Protein AF-A0A842S460-F1 (afdb_monomer)

Solvent-accessible surface area (backbone atoms only — not comparable to full-atom values): 8260 Å² total; per-residue (Å²): 138,87,87,87,63,84,67,78,80,62,55,65,83,52,51,58,51,54,56,57,54,73,75,49,96,63,93,62,51,64,51,73,48,77,40,72,97,70,55,26,28,38,40,39,40,53,49,73,37,78,19,97,82,37,96,81,42,42,44,86,45,72,53,73,49,78,45,60,51,86,63,60,67,76,76,47,45,62,57,51,52,52,45,48,51,58,51,64,71,36,81,72,42,58,43,29,80,42,72,89,35,82,92,48,79,81,49,68,63,24,58,52,30,38,54,51,51,52,50,54,53,50,53,47,52,52,51,51,53,50,57,54,54,66,71,77,106

Secondary structure (DSSP, 8-state):
-----SSTT--HHHHHHHHHHHTS--S-SEEEEEEGGGTEEEEEEEEEEE-SSSTTSEEEEEEEEEEETTS-SHHHHHHHHHHHHHHHTSTTGGGGGGTT-GGGTT-HHHHHHHHHHHHHHHHHHHHHHHHHHHH--

Sequence (137 aa):
MIYLAYPEDVPSSISTKTLRFFDLDIEEQFFEIVLINKNQKIVNLYFEIPSKWARGKCEMVMLSLSMKKHYKSELVYDFLRDTVHKIVNTEDIFKCFYKEDDFREDDIEIDMYYEILKKILRNGLNELIQDLSDTDS

Mean predicted aligned error: 5.18 Å

pLDDT: mean 87.35, std 8.23, range [50.28, 96.56]

Structure (mmCIF, N/CA/C/O backbone):
data_AF-A0A842S460-F1
#
_entry.id   AF-A0A842S460-F1
#
loop_
_atom_site.group_PDB
_atom_site.id
_atom_site.type_symbol
_atom_site.label_atom_id
_atom_site.label_alt_id
_atom_site.label_comp_id
_atom_site.label_asym_id
_atom_site.label_entity_id
_atom_site.label_seq_id
_atom_site.pdbx_PDB_ins_code
_atom_site.Cartn_x
_atom_site.Cartn_y
_atom_site.Cartn_z
_atom_site.occupancy
_atom_site.B_iso_or_equiv
_atom_site.auth_seq_id
_atom_site.auth_comp_id
_atom_site.auth_asym_id
_atom_site.auth_atom_id
_atom_site.pdbx_PDB_model_num
ATOM 1 N N . MET A 1 1 ? 13.276 -2.679 1.323 1.00 65.00 1 MET A N 1
ATOM 2 C CA . MET A 1 1 ? 11.849 -2.446 1.620 1.00 65.00 1 MET A CA 1
ATOM 3 C C . MET A 1 1 ? 11.629 -0.950 1.622 1.00 65.00 1 MET A C 1
ATOM 5 O O . MET A 1 1 ? 12.362 -0.256 2.315 1.00 65.00 1 MET A O 1
ATOM 9 N N . ILE A 1 2 ? 10.690 -0.468 0.814 1.00 71.69 2 ILE A N 1
ATOM 10 C CA . ILE A 1 2 ? 10.388 0.959 0.688 1.00 71.69 2 ILE A CA 1
ATOM 11 C C . ILE A 1 2 ? 9.091 1.226 1.431 1.00 71.69 2 ILE A C 1
ATOM 13 O O . ILE A 1 2 ? 8.118 0.492 1.275 1.00 71.69 2 ILE A O 1
ATOM 17 N N . TYR A 1 3 ? 9.113 2.245 2.283 1.00 78.50 3 TYR A N 1
ATOM 18 C CA . TYR A 1 3 ? 7.979 2.632 3.103 1.00 78.50 3 TYR A CA 1
ATOM 19 C C . TYR A 1 3 ? 7.456 3.974 2.633 1.00 78.50 3 TYR A C 1
ATOM 21 O O . TYR A 1 3 ? 8.157 4.978 2.734 1.00 78.50 3 TYR A O 1
ATOM 29 N N . LEU A 1 4 ? 6.213 3.984 2.169 1.00 79.88 4 LEU A N 1
ATOM 30 C CA . LEU A 1 4 ? 5.513 5.199 1.790 1.00 79.88 4 LEU A CA 1
ATOM 31 C C . LEU A 1 4 ? 4.317 5.373 2.719 1.00 79.88 4 LEU A C 1
ATOM 33 O O . LEU A 1 4 ? 3.610 4.411 3.019 1.00 79.88 4 LEU A O 1
ATOM 37 N N . ALA A 1 5 ? 4.098 6.599 3.181 1.00 80.81 5 ALA A N 1
ATOM 38 C CA . ALA A 1 5 ? 3.012 6.923 4.090 1.00 80.81 5 ALA A CA 1
ATOM 39 C C . ALA A 1 5 ? 2.244 8.146 3.609 1.00 80.81 5 ALA A C 1
ATOM 41 O O . ALA A 1 5 ? 2.822 9.112 3.112 1.00 80.81 5 ALA A O 1
ATOM 42 N N . TYR A 1 6 ? 0.934 8.103 3.815 1.00 77.50 6 TYR A N 1
ATOM 43 C CA . TYR A 1 6 ? 0.080 9.270 3.713 1.00 77.50 6 TYR A CA 1
ATOM 44 C C . TYR A 1 6 ? -0.926 9.276 4.878 1.00 77.50 6 TYR A C 1
ATOM 46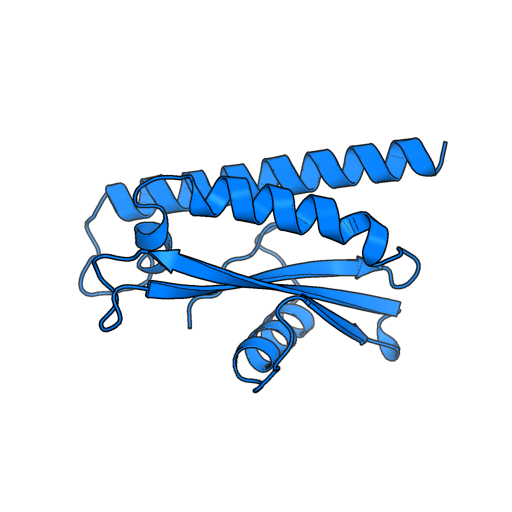 O O . TYR A 1 6 ? -1.602 8.263 5.081 1.00 77.50 6 TYR A O 1
ATOM 54 N N . PRO A 1 7 ? -1.058 10.386 5.628 1.00 79.38 7 PRO A N 1
ATOM 55 C CA . PRO A 1 7 ? -0.169 11.553 5.608 1.00 79.38 7 PRO A CA 1
ATOM 56 C C . PRO A 1 7 ? 1.280 11.170 5.977 1.00 79.38 7 PRO A C 1
ATOM 58 O O . PRO A 1 7 ? 1.526 10.102 6.529 1.00 79.38 7 PRO A O 1
ATOM 61 N N . GLU A 1 8 ? 2.258 11.989 5.591 1.00 77.62 8 GLU A N 1
ATOM 62 C CA . GLU A 1 8 ? 3.691 11.637 5.683 1.00 77.62 8 GLU A CA 1
ATOM 63 C C . GLU A 1 8 ? 4.194 11.520 7.139 1.00 77.62 8 GLU A C 1
ATOM 65 O O . GLU A 1 8 ? 5.226 10.910 7.404 1.00 77.62 8 GLU A O 1
ATOM 70 N N . ASP A 1 9 ? 3.435 12.042 8.102 1.00 79.25 9 ASP A N 1
ATOM 71 C CA . ASP A 1 9 ? 3.756 12.121 9.527 1.00 79.25 9 ASP A CA 1
ATOM 72 C C . ASP A 1 9 ? 3.208 10.947 10.364 1.00 79.25 9 ASP A C 1
ATOM 74 O O . ASP A 1 9 ? 2.955 11.084 11.566 1.00 79.25 9 ASP A O 1
ATOM 78 N N . VAL A 1 10 ? 3.055 9.756 9.765 1.00 81.94 10 VAL A N 1
ATOM 79 C CA . VAL A 1 10 ? 2.659 8.550 10.515 1.00 81.94 10 VAL A CA 1
ATOM 80 C C . VAL A 1 10 ? 3.635 8.315 11.680 1.00 81.94 10 VAL A C 1
ATOM 82 O O . VAL A 1 10 ? 4.844 8.206 11.457 1.00 81.94 10 VAL A O 1
ATOM 85 N N . PRO A 1 11 ? 3.145 8.157 12.929 1.00 84.81 11 PRO A N 1
ATOM 86 C CA . PRO A 1 11 ? 4.013 7.953 14.081 1.00 84.81 11 PRO A CA 1
ATOM 87 C C . PRO A 1 11 ? 4.983 6.785 13.868 1.00 84.81 11 PRO A C 1
ATOM 89 O O . PRO A 1 11 ? 4.557 5.686 13.508 1.00 84.81 11 PRO A O 1
ATOM 92 N N . SER A 1 12 ? 6.266 6.974 14.193 1.00 83.94 12 SER A N 1
ATOM 93 C CA . SER A 1 12 ? 7.322 5.954 14.018 1.00 83.94 12 SER A CA 1
ATOM 94 C C . SER A 1 12 ? 6.970 4.600 14.641 1.00 83.94 12 SER A C 1
ATOM 96 O O . SER A 1 12 ? 7.290 3.531 14.128 1.00 83.94 12 SER A O 1
ATOM 98 N N . SER A 1 13 ? 6.249 4.636 15.758 1.00 82.31 13 SER A N 1
ATOM 99 C CA . SER A 1 13 ? 5.765 3.452 16.461 1.00 82.31 13 SER A CA 1
ATOM 100 C C . SER A 1 13 ? 4.688 2.646 15.709 1.00 82.31 13 SER A C 1
ATOM 102 O O . SER A 1 13 ? 4.433 1.502 16.085 1.00 82.31 13 SER A O 1
ATOM 104 N N . ILE A 1 14 ? 4.037 3.236 14.702 1.00 84.56 14 ILE A N 1
ATOM 105 C CA . ILE A 1 14 ? 3.106 2.592 13.765 1.00 84.56 14 ILE A CA 1
ATOM 106 C C . ILE A 1 14 ? 3.862 2.139 12.519 1.00 84.56 14 ILE A C 1
ATOM 108 O O . ILE A 1 14 ? 3.760 0.965 12.167 1.00 84.56 14 ILE A O 1
ATOM 112 N N . SER A 1 15 ? 4.680 3.002 11.910 1.00 85.94 15 SER A N 1
ATOM 113 C CA . SER A 1 15 ? 5.461 2.639 10.718 1.00 85.94 15 SER A CA 1
ATOM 114 C C . SER A 1 15 ? 6.415 1.470 10.988 1.00 85.94 15 SER A C 1
ATOM 116 O O . SER A 1 15 ? 6.385 0.475 10.275 1.00 85.94 15 SER A O 1
ATOM 118 N N . THR A 1 16 ? 7.158 1.496 12.100 1.00 85.69 16 THR A N 1
ATOM 119 C CA . THR A 1 16 ? 8.074 0.406 12.497 1.00 85.69 16 THR A CA 1
ATOM 120 C C . THR A 1 16 ? 7.342 -0.921 12.703 1.00 85.69 16 THR A C 1
ATOM 122 O O . THR A 1 16 ? 7.869 -1.984 12.386 1.00 85.69 16 THR A O 1
ATOM 125 N N . LYS A 1 17 ? 6.122 -0.886 13.257 1.00 85.31 17 LYS A N 1
ATOM 126 C CA . LYS A 1 17 ? 5.301 -2.096 13.417 1.00 85.31 17 LYS A CA 1
ATOM 127 C C . LYS A 1 17 ? 4.809 -2.604 12.067 1.00 85.31 17 LYS A C 1
ATOM 129 O O . LYS A 1 17 ? 4.903 -3.795 11.823 1.00 85.31 17 LYS A O 1
ATOM 134 N N . THR A 1 18 ? 4.341 -1.697 11.217 1.00 86.50 18 THR A N 1
ATOM 135 C CA . THR A 1 18 ? 3.857 -2.005 9.867 1.00 86.50 18 THR A CA 1
ATOM 136 C C . THR A 1 18 ? 4.944 -2.684 9.042 1.00 86.50 18 THR A C 1
ATOM 138 O O . THR A 1 18 ? 4.706 -3.746 8.485 1.00 86.50 18 THR A O 1
ATOM 141 N N . LEU A 1 19 ? 6.170 -2.153 9.068 1.00 86.94 19 LEU A N 1
ATOM 142 C CA . LEU A 1 19 ? 7.311 -2.747 8.368 1.00 86.94 19 LEU A CA 1
ATOM 143 C C . LEU A 1 19 ? 7.623 -4.168 8.834 1.00 86.94 19 LEU A C 1
ATOM 145 O O . LEU A 1 19 ? 7.887 -5.034 8.016 1.00 86.94 19 LEU A O 1
ATOM 149 N N . ARG A 1 20 ? 7.512 -4.439 10.138 1.00 86.69 20 ARG A N 1
ATOM 150 C CA . ARG A 1 20 ? 7.688 -5.801 10.659 1.00 86.69 20 ARG A CA 1
ATOM 151 C C . ARG A 1 20 ? 6.630 -6.776 10.163 1.00 86.69 20 ARG A C 1
ATOM 153 O O . ARG A 1 20 ? 6.907 -7.964 10.152 1.00 86.69 20 ARG A O 1
ATOM 160 N N . PHE A 1 21 ? 5.431 -6.302 9.827 1.00 84.94 21 PHE A N 1
ATOM 161 C CA . PHE A 1 21 ? 4.370 -7.170 9.322 1.00 84.94 21 PHE A CA 1
ATOM 162 C C . PHE A 1 21 ? 4.616 -7.596 7.884 1.00 84.94 21 PHE A C 1
ATOM 164 O O . PHE A 1 21 ? 4.247 -8.713 7.552 1.00 84.94 21 PHE A O 1
ATOM 171 N N . PHE A 1 22 ? 5.295 -6.757 7.096 1.00 84.81 22 PHE A N 1
ATOM 172 C CA . PHE A 1 22 ? 5.714 -7.096 5.738 1.00 84.81 22 PHE A CA 1
ATOM 173 C C . PHE A 1 22 ? 6.635 -8.325 5.696 1.00 84.81 22 PHE A C 1
ATOM 175 O O . PHE A 1 22 ? 6.571 -9.122 4.770 1.00 84.81 22 PHE A O 1
ATOM 182 N N . ASP A 1 23 ? 7.474 -8.487 6.723 1.00 83.19 23 ASP A N 1
ATOM 183 C CA . ASP A 1 23 ? 8.409 -9.610 6.843 1.00 83.19 23 ASP A CA 1
ATOM 184 C C . ASP A 1 23 ? 7.765 -10.882 7.436 1.00 83.19 23 ASP A C 1
ATOM 186 O O . ASP A 1 23 ? 8.440 -11.905 7.572 1.00 83.19 23 ASP A O 1
ATOM 190 N N . LEU A 1 24 ? 6.495 -10.830 7.860 1.00 80.81 24 LEU A N 1
ATOM 191 C CA . LEU A 1 24 ? 5.808 -12.001 8.403 1.00 80.81 24 LEU A CA 1
ATOM 192 C C . LEU A 1 24 ? 5.313 -12.902 7.274 1.00 80.81 24 LEU A C 1
ATOM 194 O O . LEU A 1 24 ? 4.694 -12.438 6.320 1.00 80.81 24 LEU A O 1
ATOM 198 N N . ASP A 1 25 ? 5.521 -14.204 7.450 1.00 76.94 25 ASP A N 1
ATOM 199 C CA . ASP A 1 25 ? 4.960 -15.241 6.588 1.00 76.94 25 ASP A CA 1
ATOM 200 C C . ASP A 1 25 ? 3.473 -15.424 6.930 1.00 76.94 25 ASP A C 1
ATOM 202 O O . ASP A 1 25 ? 3.109 -16.161 7.849 1.00 76.94 25 ASP A O 1
ATOM 206 N N . ILE A 1 26 ? 2.627 -14.624 6.279 1.00 79.56 26 ILE A N 1
ATOM 207 C CA . ILE A 1 26 ? 1.170 -14.622 6.438 1.00 79.56 26 ILE A CA 1
ATOM 208 C C . ILE A 1 26 ? 0.575 -15.200 5.156 1.00 79.56 26 ILE A C 1
ATOM 210 O O . ILE A 1 26 ? 0.808 -14.668 4.072 1.00 79.56 26 ILE A O 1
ATOM 214 N N . GLU A 1 27 ? -0.194 -16.282 5.281 1.00 77.75 27 GLU A N 1
ATOM 215 C CA . GLU A 1 27 ? -0.821 -16.948 4.132 1.00 77.75 27 GLU A CA 1
ATOM 216 C C . GLU A 1 27 ? -1.978 -16.114 3.552 1.00 77.75 27 GLU A C 1
ATOM 218 O O . GLU A 1 27 ? -2.287 -16.190 2.360 1.00 77.75 27 GLU A O 1
ATOM 223 N N . GLU A 1 28 ? -2.625 -15.295 4.382 1.00 84.19 28 GLU A N 1
ATOM 224 C CA . GLU A 1 28 ? -3.750 -14.456 3.999 1.00 84.19 28 GLU A CA 1
ATOM 225 C C . GLU A 1 28 ? -3.327 -13.128 3.357 1.00 84.19 28 GLU A C 1
ATOM 227 O O . GLU A 1 28 ? -2.533 -12.355 3.894 1.00 84.19 28 GLU A O 1
ATOM 232 N N . GLN A 1 29 ? -3.975 -12.777 2.242 1.00 88.06 29 GLN A N 1
ATOM 233 C CA . GLN A 1 29 ? -3.790 -11.465 1.613 1.00 88.06 29 GLN A CA 1
ATOM 234 C C . GLN A 1 29 ? -4.321 -10.316 2.476 1.00 88.06 29 GLN A C 1
ATOM 236 O O . GLN A 1 29 ? -3.800 -9.209 2.404 1.00 88.06 29 GLN A O 1
ATOM 241 N N . PHE A 1 30 ? -5.358 -10.558 3.278 1.00 92.31 30 PHE A N 1
ATOM 242 C CA . PHE A 1 30 ? -5.980 -9.556 4.136 1.00 92.31 30 PHE A CA 1
ATOM 243 C C . PHE A 1 30 ? -5.913 -9.986 5.593 1.00 92.31 30 PHE A C 1
ATOM 245 O O . PHE A 1 30 ? -6.403 -11.055 5.952 1.00 92.31 30 PHE A O 1
ATOM 252 N N . PHE A 1 31 ? -5.356 -9.128 6.441 1.00 91.56 31 PHE A N 1
ATOM 253 C CA . PHE A 1 31 ? -5.231 -9.404 7.867 1.00 91.56 31 PHE A CA 1
ATOM 254 C C . PHE A 1 31 ? -5.226 -8.112 8.680 1.00 91.56 31 PHE A C 1
ATOM 256 O O . PHE A 1 31 ? -4.889 -7.027 8.194 1.00 91.56 31 PHE A O 1
ATOM 263 N N . GLU A 1 32 ? -5.583 -8.228 9.955 1.00 91.75 32 GLU A N 1
ATOM 264 C CA . GLU A 1 32 ? -5.603 -7.108 10.885 1.00 91.75 32 GLU A CA 1
ATOM 265 C C . GLU A 1 32 ? -4.761 -7.370 12.126 1.00 91.75 32 GLU A C 1
ATOM 267 O O . GLU A 1 32 ? -4.599 -8.500 12.584 1.00 91.75 32 GLU A O 1
ATOM 272 N N . ILE A 1 33 ? -4.242 -6.291 12.703 1.00 89.25 33 ILE A N 1
ATOM 273 C CA . ILE A 1 33 ? -3.481 -6.332 13.944 1.00 89.25 33 ILE A CA 1
ATOM 274 C C . ILE A 1 33 ? -4.020 -5.274 14.891 1.00 89.25 33 ILE A C 1
ATOM 276 O O . ILE A 1 33 ? -4.006 -4.073 14.610 1.00 89.25 33 ILE A O 1
ATOM 280 N N . VAL A 1 34 ? -4.466 -5.728 16.060 1.00 89.75 34 VAL A N 1
ATOM 281 C CA . VAL A 1 34 ? -5.041 -4.870 17.095 1.00 89.75 34 VAL A CA 1
ATOM 282 C C . VAL A 1 34 ? -3.957 -4.434 18.077 1.00 89.75 34 VAL A C 1
ATOM 284 O O . VAL A 1 34 ? -3.355 -5.234 18.792 1.00 89.75 34 VAL A O 1
ATOM 287 N N . LEU A 1 35 ? -3.740 -3.125 18.173 1.00 88.44 35 LEU A N 1
ATOM 288 C CA . LEU A 1 35 ? -2.828 -2.506 19.129 1.00 88.44 35 LEU A CA 1
ATOM 289 C C . LEU A 1 35 ? -3.604 -2.123 20.394 1.00 88.44 35 LEU A C 1
ATOM 291 O O . LEU A 1 35 ? -3.996 -0.968 20.572 1.00 88.44 35 LEU A O 1
ATOM 295 N N . ILE A 1 36 ? -3.817 -3.101 21.283 1.00 84.56 36 ILE A N 1
ATOM 296 C CA . ILE A 1 36 ? -4.662 -2.970 22.488 1.00 84.56 36 ILE A CA 1
ATOM 297 C C . ILE A 1 36 ? -4.311 -1.716 23.301 1.00 84.56 36 ILE A C 1
ATOM 299 O O . ILE A 1 36 ? -5.175 -0.873 23.530 1.00 84.56 36 ILE A O 1
ATOM 303 N N . ASN A 1 37 ? -3.034 -1.539 23.648 1.00 86.44 37 ASN A N 1
ATOM 304 C CA . ASN A 1 37 ? -2.571 -0.429 24.493 1.00 86.44 37 ASN A CA 1
ATOM 305 C C . ASN A 1 37 ? -2.684 0.953 23.826 1.00 86.44 37 ASN A C 1
ATOM 307 O O . ASN A 1 37 ? -2.479 1.965 24.487 1.00 86.44 37 ASN A O 1
ATOM 311 N N . LYS A 1 38 ? -2.971 1.007 22.520 1.00 85.12 38 LYS A N 1
ATOM 312 C CA . LYS A 1 38 ? -3.102 2.250 21.747 1.00 85.12 38 LYS A CA 1
ATOM 313 C C . LYS A 1 38 ? -4.531 2.533 21.292 1.00 85.12 38 LYS A C 1
ATOM 315 O O . LYS A 1 38 ? -4.758 3.544 20.639 1.00 85.12 38 LYS A O 1
ATOM 320 N N . ASN A 1 39 ? -5.482 1.647 21.600 1.00 88.94 39 ASN A N 1
ATOM 321 C CA . ASN A 1 39 ? -6.852 1.703 21.084 1.00 88.94 39 ASN A CA 1
ATOM 322 C C . ASN A 1 39 ? -6.919 1.875 19.548 1.00 88.94 39 ASN A C 1
ATOM 324 O O . ASN A 1 39 ? -7.778 2.573 19.001 1.00 88.94 39 ASN A O 1
ATOM 328 N N . GLN A 1 40 ? -5.981 1.236 18.852 1.00 90.69 40 GLN A N 1
ATOM 329 C CA . GLN A 1 40 ? -5.799 1.317 17.406 1.00 90.69 40 GLN A CA 1
ATOM 330 C C . GLN A 1 40 ? -5.786 -0.079 16.801 1.00 90.69 40 GLN A C 1
ATOM 332 O O . GLN A 1 40 ? -5.515 -1.068 17.487 1.00 90.69 40 GLN A O 1
ATOM 337 N N . LYS A 1 41 ? -6.030 -0.147 15.501 1.00 91.94 41 LYS A N 1
ATOM 338 C CA . LYS A 1 41 ? -5.785 -1.336 14.695 1.00 91.94 41 LYS A CA 1
ATOM 339 C C . LYS A 1 41 ? -5.167 -0.941 13.363 1.00 91.94 41 LYS A C 1
ATOM 341 O O . LYS A 1 41 ? -5.373 0.179 12.895 1.00 91.94 41 LYS A O 1
ATOM 346 N N . ILE A 1 42 ? -4.409 -1.862 12.790 1.00 92.19 42 ILE A N 1
ATOM 347 C CA . ILE A 1 42 ? -3.827 -1.734 11.459 1.00 92.19 42 ILE A CA 1
ATOM 348 C C .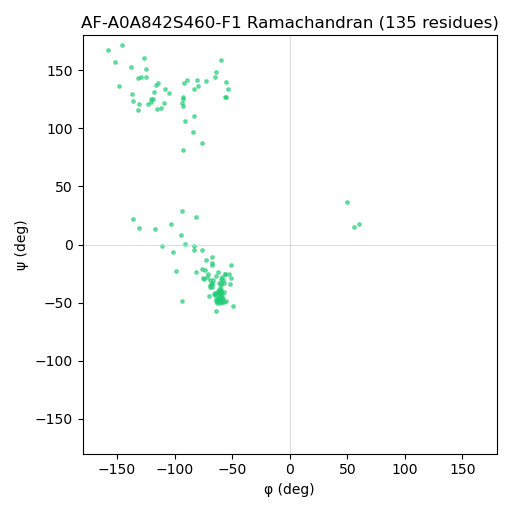 ILE A 1 42 ? -4.401 -2.862 10.623 1.00 92.19 42 ILE A C 1
ATOM 350 O O . ILE A 1 42 ? -4.323 -4.020 11.026 1.00 92.19 42 ILE A O 1
ATOM 354 N N . VAL A 1 43 ? -4.994 -2.508 9.495 1.00 93.75 43 VAL A N 1
ATOM 355 C CA . VAL A 1 43 ? -5.521 -3.455 8.519 1.00 93.75 43 VAL A CA 1
ATOM 356 C C . VAL A 1 43 ? -4.610 -3.422 7.308 1.00 93.75 43 VAL A C 1
ATOM 358 O O . VAL A 1 43 ? -4.221 -2.341 6.870 1.00 93.75 43 VAL A O 1
ATOM 361 N N . ASN A 1 44 ? -4.248 -4.594 6.805 1.00 94.12 44 ASN A N 1
ATOM 362 C CA . ASN A 1 44 ? -3.275 -4.753 5.738 1.00 94.12 44 ASN A CA 1
ATOM 363 C C . ASN A 1 44 ? -3.890 -5.544 4.588 1.00 94.12 44 ASN A C 1
ATOM 365 O O . ASN A 1 44 ? -4.663 -6.475 4.816 1.00 94.12 44 ASN A O 1
ATOM 369 N N . LEU A 1 45 ? -3.509 -5.178 3.368 1.00 94.56 45 LEU A N 1
ATOM 370 C CA . LEU A 1 45 ? -3.837 -5.905 2.152 1.00 94.56 45 LEU A CA 1
ATOM 371 C C . LEU A 1 45 ? -2.566 -6.095 1.317 1.00 94.56 45 LEU A C 1
ATOM 373 O O . LEU A 1 45 ? -1.976 -5.115 0.856 1.00 94.56 45 LEU A O 1
ATOM 377 N N . TYR A 1 46 ? -2.153 -7.348 1.139 1.00 94.12 46 TYR A N 1
ATOM 378 C CA . TYR A 1 46 ? -1.081 -7.749 0.236 1.00 94.12 46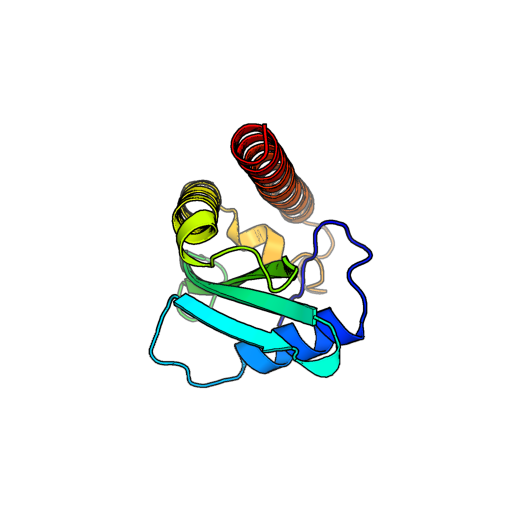 TYR A CA 1
ATOM 379 C C . TYR A 1 46 ? -1.575 -7.844 -1.198 1.00 94.12 46 TYR A C 1
ATOM 381 O O . TYR A 1 46 ? -2.674 -8.330 -1.468 1.00 94.12 46 TYR A O 1
ATOM 389 N N . PHE A 1 47 ? -0.726 -7.411 -2.121 1.00 93.94 47 PHE A N 1
ATOM 390 C CA . PHE A 1 47 ? -0.967 -7.523 -3.546 1.00 93.94 47 PHE A CA 1
ATOM 391 C C . PHE A 1 47 ? 0.342 -7.468 -4.331 1.00 93.94 47 PHE A C 1
ATOM 393 O O . PHE A 1 47 ? 1.409 -7.125 -3.818 1.00 93.94 47 PHE A O 1
ATOM 400 N N . GLU A 1 48 ? 0.230 -7.818 -5.602 1.00 93.62 48 GLU A N 1
ATOM 401 C CA . GLU A 1 48 ? 1.335 -7.916 -6.539 1.00 93.62 48 GLU A CA 1
ATOM 402 C C . GLU A 1 48 ? 1.184 -6.869 -7.642 1.00 93.62 48 GLU A C 1
ATOM 404 O O . GLU A 1 48 ? 0.082 -6.630 -8.143 1.00 93.62 48 GLU A O 1
ATOM 409 N N . ILE A 1 49 ? 2.296 -6.241 -8.026 1.00 95.00 49 ILE A N 1
ATOM 410 C CA . ILE A 1 49 ? 2.341 -5.293 -9.142 1.00 95.00 49 ILE A CA 1
ATOM 411 C C . ILE A 1 49 ? 3.326 -5.816 -10.185 1.00 95.00 49 ILE A C 1
ATOM 413 O O . ILE A 1 49 ? 4.510 -5.969 -9.873 1.00 95.00 49 ILE A O 1
ATOM 417 N N . PRO A 1 50 ? 2.897 -6.034 -11.440 1.00 93.69 50 PRO A N 1
ATOM 418 C CA . PRO A 1 50 ? 3.814 -6.353 -12.524 1.00 93.69 50 PRO A CA 1
ATOM 419 C C . PRO A 1 50 ? 4.894 -5.276 -12.661 1.00 93.69 50 PRO A C 1
ATOM 421 O O . PRO A 1 50 ? 4.595 -4.092 -12.805 1.00 93.69 50 PRO A O 1
ATOM 424 N N . SER A 1 51 ? 6.159 -5.685 -12.645 1.00 93.19 51 SER A N 1
ATOM 425 C CA . SER A 1 51 ? 7.299 -4.769 -12.682 1.00 93.19 51 SER A CA 1
ATOM 426 C C . SER A 1 51 ? 8.357 -5.271 -13.633 1.00 93.19 51 SER A C 1
ATOM 428 O O . SER A 1 51 ? 8.877 -6.371 -13.496 1.00 93.19 51 SER A O 1
ATOM 430 N N . LYS A 1 52 ? 8.723 -4.441 -14.607 1.00 91.88 52 LYS A N 1
ATOM 431 C CA . LYS A 1 52 ? 9.805 -4.768 -15.545 1.00 91.88 52 LYS A CA 1
ATOM 432 C C . LYS A 1 52 ? 11.181 -4.671 -14.876 1.00 91.88 52 LYS A C 1
ATOM 434 O O . LYS A 1 52 ? 12.166 -5.111 -15.462 1.00 91.88 52 LYS A O 1
ATOM 439 N N . TRP A 1 53 ? 11.255 -4.059 -13.694 1.00 89.94 53 TRP A N 1
ATOM 440 C CA . TRP A 1 53 ? 12.500 -3.788 -12.976 1.00 89.94 53 TRP A CA 1
ATOM 441 C C . TRP A 1 53 ? 12.783 -4.824 -11.879 1.00 89.94 53 TRP A C 1
ATOM 443 O O . TRP A 1 53 ? 13.948 -5.064 -11.561 1.00 89.94 53 TRP A O 1
ATOM 453 N N . ALA A 1 54 ? 11.757 -5.520 -11.384 1.00 88.94 54 ALA A N 1
ATOM 454 C CA . ALA A 1 54 ? 11.915 -6.615 -10.435 1.00 88.94 54 ALA A CA 1
ATOM 455 C C . ALA A 1 54 ? 12.501 -7.882 -11.084 1.00 88.94 54 ALA A C 1
ATOM 457 O O . ALA A 1 54 ? 12.087 -8.308 -12.165 1.00 88.94 54 ALA A O 1
ATOM 458 N N . ARG A 1 55 ? 13.398 -8.577 -10.365 1.00 83.19 55 ARG A N 1
ATOM 459 C CA . ARG A 1 55 ? 14.000 -9.857 -10.806 1.00 83.19 55 ARG A CA 1
ATOM 460 C C . ARG A 1 55 ? 12.961 -10.955 -11.090 1.00 83.19 55 ARG A C 1
ATOM 462 O O . ARG A 1 55 ? 13.189 -11.788 -11.960 1.00 83.19 55 ARG A O 1
ATOM 469 N N . GLY A 1 56 ? 11.827 -10.938 -10.386 1.00 87.00 56 GLY A N 1
ATOM 470 C CA . GLY A 1 56 ? 10.691 -11.853 -10.580 1.00 87.00 56 GLY A CA 1
ATOM 471 C C . GLY A 1 56 ? 9.585 -11.314 -11.494 1.00 87.00 56 GLY A C 1
ATOM 472 O O . GLY A 1 56 ? 8.527 -11.922 -11.587 1.00 87.00 56 GLY A O 1
ATOM 473 N N . LYS A 1 57 ? 9.812 -10.172 -12.153 1.00 91.12 57 LYS A N 1
ATOM 474 C CA . LYS A 1 57 ? 8.813 -9.402 -12.909 1.00 91.12 57 LYS A CA 1
ATOM 475 C C . LYS A 1 57 ? 7.611 -8.901 -12.093 1.00 91.12 57 LYS A C 1
ATOM 477 O O . LYS A 1 57 ? 6.580 -8.547 -12.667 1.00 91.12 57 LYS A O 1
ATOM 482 N N . CYS A 1 58 ? 7.739 -8.870 -10.772 1.00 92.75 58 CYS A N 1
ATOM 483 C CA . CYS A 1 58 ? 6.675 -8.498 -9.855 1.00 92.75 58 CYS A CA 1
ATOM 484 C C . CYS A 1 58 ? 7.243 -7.825 -8.602 1.00 92.75 58 CYS A C 1
ATOM 486 O O . CYS A 1 58 ? 8.232 -8.311 -8.052 1.00 92.75 58 CYS A O 1
ATOM 488 N N . GLU A 1 59 ? 6.610 -6.741 -8.152 1.00 92.25 59 GLU A N 1
ATOM 489 C CA . GLU A 1 59 ? 6.797 -6.186 -6.809 1.00 92.25 59 GLU A CA 1
ATOM 490 C C . GLU A 1 59 ? 5.763 -6.794 -5.862 1.00 92.25 59 GLU A C 1
ATOM 492 O O . GLU A 1 59 ? 4.589 -6.918 -6.218 1.00 92.25 59 GLU A O 1
ATOM 497 N N . MET A 1 60 ? 6.188 -7.121 -4.644 1.00 92.06 60 MET A N 1
ATOM 498 C CA . MET A 1 60 ? 5.280 -7.451 -3.547 1.00 92.06 60 MET A CA 1
ATOM 499 C C . MET A 1 60 ? 4.995 -6.178 -2.758 1.00 92.06 60 MET A C 1
ATOM 501 O O . MET A 1 60 ? 5.926 -5.512 -2.302 1.00 92.06 60 MET A O 1
ATOM 505 N N . VAL A 1 61 ? 3.721 -5.833 -2.599 1.00 93.38 61 VAL A N 1
ATOM 506 C CA . VAL A 1 61 ? 3.302 -4.586 -1.956 1.00 93.38 61 VAL A CA 1
ATOM 507 C C . VAL A 1 61 ? 2.273 -4.880 -0.874 1.00 93.38 61 VAL A C 1
ATOM 509 O O . VAL A 1 61 ? 1.436 -5.771 -1.006 1.00 93.38 61 VAL A O 1
ATOM 512 N N . MET A 1 62 ? 2.337 -4.114 0.212 1.00 93.88 62 MET A N 1
ATOM 513 C CA . MET A 1 62 ? 1.352 -4.143 1.285 1.00 93.88 62 MET A CA 1
ATOM 514 C C . MET A 1 62 ? 0.772 -2.746 1.466 1.00 93.88 62 MET A C 1
ATOM 516 O O . MET A 1 62 ? 1.503 -1.796 1.750 1.00 93.88 62 MET A O 1
ATOM 520 N N . LEU A 1 63 ? -0.545 -2.626 1.312 1.00 94.31 63 LEU A N 1
ATOM 521 C CA . LEU A 1 63 ? -1.275 -1.413 1.654 1.00 94.31 63 LEU A CA 1
ATOM 522 C C . LEU A 1 63 ? -1.795 -1.537 3.085 1.00 94.31 63 LEU A C 1
ATOM 524 O O . LEU A 1 63 ? -2.562 -2.449 3.392 1.00 94.31 63 LEU A O 1
ATOM 528 N N . SER A 1 64 ? -1.398 -0.604 3.946 1.00 93.50 64 SER A N 1
ATOM 529 C CA . SER A 1 64 ? -1.753 -0.612 5.365 1.00 93.50 64 SER A CA 1
ATOM 530 C C . SER A 1 64 ? -2.577 0.616 5.740 1.00 93.50 64 SER A C 1
ATOM 532 O O . SER A 1 64 ? -2.184 1.748 5.465 1.00 93.50 64 SER A O 1
ATOM 534 N N . LEU A 1 65 ? -3.691 0.399 6.439 1.00 93.31 65 LEU A N 1
ATOM 535 C CA . LEU A 1 65 ? -4.535 1.446 7.010 1.00 93.31 65 LEU A CA 1
ATOM 536 C C . LEU A 1 65 ? -4.522 1.354 8.537 1.00 93.31 65 LEU A C 1
ATOM 538 O O . LEU A 1 65 ? -4.997 0.381 9.123 1.00 93.31 65 LEU A O 1
ATOM 542 N N . SER A 1 66 ? -4.010 2.396 9.190 1.00 91.44 66 SER A N 1
ATOM 543 C CA . SER A 1 66 ? -4.080 2.551 10.645 1.00 91.44 66 SER A CA 1
ATOM 544 C C . SER A 1 66 ? -5.318 3.355 11.032 1.00 91.44 66 SER A C 1
ATOM 546 O O . SER A 1 66 ? -5.502 4.478 10.572 1.00 91.44 66 SER A O 1
ATOM 548 N N . MET A 1 67 ? -6.137 2.824 11.938 1.00 90.75 67 MET A N 1
ATOM 549 C CA . MET A 1 67 ? -7.385 3.460 12.367 1.00 90.75 67 MET A CA 1
ATOM 550 C C . MET A 1 67 ? -7.700 3.197 13.846 1.00 90.75 67 MET A C 1
ATOM 552 O O . MET A 1 67 ? -7.042 2.400 14.524 1.00 90.75 67 MET A O 1
ATOM 556 N N . LYS A 1 68 ? -8.731 3.870 14.370 1.00 89.69 68 LYS A N 1
ATOM 557 C CA . LYS A 1 68 ? -9.253 3.601 15.719 1.00 89.69 68 LYS A CA 1
ATOM 558 C C . LYS A 1 68 ? -9.847 2.189 15.784 1.00 89.69 68 LYS A C 1
ATOM 560 O O . LYS A 1 68 ? -10.474 1.727 14.835 1.00 89.69 68 LYS A O 1
ATOM 565 N N . LYS A 1 69 ? -9.694 1.519 16.931 1.00 88.06 69 LYS A N 1
ATOM 566 C CA . LYS A 1 69 ? -10.110 0.117 17.123 1.00 88.06 69 LYS A CA 1
ATOM 567 C C . LYS A 1 69 ? -11.608 -0.147 16.882 1.00 88.06 69 LYS A C 1
ATOM 569 O O . LYS A 1 69 ? -11.955 -1.269 16.543 1.00 88.06 69 LYS A O 1
ATOM 574 N N . HIS A 1 70 ? -12.481 0.841 17.088 1.00 86.31 70 HIS A N 1
ATOM 575 C CA . HIS A 1 70 ? -13.937 0.643 17.032 1.00 86.31 70 HIS A CA 1
ATOM 576 C C . HIS A 1 70 ? -14.508 0.518 15.615 1.00 86.31 70 HIS A C 1
ATOM 578 O O . HIS A 1 70 ? -15.597 -0.027 15.464 1.00 86.31 70 HIS A O 1
ATOM 584 N N . TYR A 1 71 ? -13.801 1.003 14.589 1.00 86.44 71 TYR A N 1
ATOM 585 C CA . TYR A 1 71 ? -14.218 0.770 13.209 1.00 86.44 71 TYR A CA 1
ATOM 586 C C . TYR A 1 71 ? -14.156 -0.728 12.910 1.00 86.44 71 TYR A C 1
ATOM 588 O O . TYR A 1 71 ? -13.319 -1.432 13.472 1.00 86.44 71 TYR A O 1
ATOM 596 N N . LYS A 1 72 ? -15.026 -1.238 12.040 1.00 85.62 72 LYS A N 1
ATOM 597 C CA . LYS A 1 72 ? -15.011 -2.643 11.597 1.00 85.62 72 L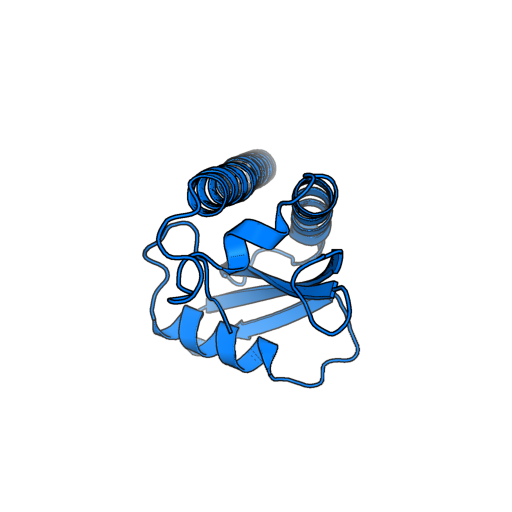YS A CA 1
ATOM 598 C C . LYS A 1 72 ? -14.107 -2.797 10.376 1.00 85.62 72 LYS A C 1
ATOM 600 O O . LYS A 1 72 ? -14.018 -1.881 9.569 1.00 85.62 72 LYS A O 1
ATOM 605 N N . SER A 1 73 ? -13.355 -3.891 10.286 1.00 86.06 73 SER A N 1
ATOM 606 C CA . SER A 1 73 ? -12.366 -4.068 9.203 1.00 86.06 73 SER A CA 1
ATOM 607 C C . SER A 1 73 ? -13.031 -4.409 7.880 1.00 86.06 73 SER A C 1
ATOM 609 O O . SER A 1 73 ? -12.560 -4.006 6.824 1.00 86.06 73 SER A O 1
ATOM 611 N N . GLU A 1 74 ? -14.185 -5.057 7.957 1.00 82.44 74 GLU A N 1
ATOM 612 C CA . GLU A 1 74 ? -15.063 -5.364 6.840 1.00 82.44 74 GLU A CA 1
ATOM 613 C C . GLU A 1 74 ? -15.529 -4.089 6.124 1.00 82.44 74 GLU A C 1
ATOM 615 O O . GLU A 1 74 ? -15.645 -4.090 4.906 1.00 82.44 74 GLU A O 1
ATOM 620 N N . LEU A 1 75 ? -15.712 -2.981 6.857 1.00 81.31 75 LEU A N 1
ATOM 621 C CA . LEU A 1 75 ? -16.122 -1.693 6.281 1.00 81.31 75 LEU A CA 1
ATOM 622 C C . LEU A 1 75 ? -15.019 -1.030 5.450 1.00 81.31 75 LEU A C 1
ATOM 624 O O . LEU A 1 75 ? -15.316 -0.239 4.566 1.00 81.31 75 LEU A O 1
ATOM 628 N N . VAL A 1 76 ? -13.750 -1.332 5.734 1.00 88.94 76 VAL A N 1
ATOM 629 C CA . VAL A 1 76 ? -12.616 -0.744 5.004 1.00 88.94 76 VAL A CA 1
ATOM 630 C C . VAL A 1 76 ? -12.030 -1.692 3.962 1.00 88.94 76 VAL A C 1
ATOM 632 O O . VAL A 1 76 ? -11.129 -1.297 3.225 1.00 88.94 76 VAL A O 1
ATOM 635 N N . TYR A 1 77 ? -12.494 -2.944 3.908 1.00 90.81 77 TYR A N 1
ATOM 636 C CA . TYR A 1 77 ? -11.975 -3.933 2.968 1.00 90.81 77 TYR A CA 1
ATOM 637 C C . TYR A 1 77 ? -12.249 -3.523 1.520 1.00 90.81 77 TYR A C 1
ATOM 639 O O . TYR A 1 77 ? -11.321 -3.506 0.714 1.00 90.81 77 TYR A O 1
ATOM 647 N N . ASP A 1 78 ? -13.488 -3.131 1.206 1.00 89.44 78 ASP A N 1
ATOM 648 C CA . ASP A 1 78 ? -13.846 -2.664 -0.138 1.00 89.44 78 ASP A CA 1
ATOM 649 C C . ASP A 1 78 ? -13.040 -1.418 -0.524 1.00 89.44 78 ASP A C 1
ATOM 651 O O . ASP A 1 78 ? -12.469 -1.370 -1.610 1.00 89.44 78 ASP A O 1
ATOM 655 N N . PHE A 1 79 ? -12.863 -0.479 0.412 1.00 91.56 79 PHE A N 1
ATOM 656 C CA . PHE A 1 79 ? -11.985 0.677 0.232 1.00 91.56 79 PHE A CA 1
ATOM 657 C C . PHE A 1 79 ? -10.540 0.278 -0.130 1.00 91.56 79 PHE A C 1
ATOM 659 O O . PHE A 1 79 ? -9.955 0.808 -1.083 1.00 91.56 79 PHE A O 1
ATOM 666 N N . LEU A 1 80 ? -9.944 -0.658 0.618 1.00 94.19 80 LEU A N 1
ATOM 667 C CA . LEU A 1 80 ? -8.582 -1.129 0.361 1.00 94.19 80 LEU A CA 1
ATOM 668 C C . LEU A 1 80 ? -8.492 -1.843 -0.989 1.00 94.19 80 LEU A C 1
ATOM 670 O O . LEU A 1 80 ? -7.564 -1.576 -1.751 1.00 94.19 80 LEU A O 1
ATOM 674 N N . ARG A 1 81 ? -9.465 -2.701 -1.311 1.00 94.25 81 ARG A N 1
ATOM 675 C CA . ARG A 1 81 ? -9.526 -3.422 -2.588 1.00 94.25 81 ARG A CA 1
ATOM 676 C C . ARG A 1 81 ? -9.629 -2.456 -3.764 1.00 94.25 81 ARG A C 1
ATOM 678 O O . ARG A 1 81 ? -8.894 -2.603 -4.738 1.00 94.25 81 ARG A O 1
ATOM 685 N N . ASP A 1 82 ? -10.495 -1.456 -3.672 1.00 94.38 82 ASP A N 1
ATOM 686 C CA . ASP A 1 82 ? -10.702 -0.475 -4.735 1.00 94.38 82 ASP A CA 1
ATOM 687 C C . ASP A 1 82 ? -9.474 0.434 -4.897 1.00 94.38 82 ASP A C 1
ATOM 689 O O . ASP A 1 82 ? -9.077 0.758 -6.018 1.00 94.38 82 ASP A O 1
ATOM 693 N N . THR A 1 83 ? -8.803 0.781 -3.794 1.00 95.50 83 THR A N 1
ATOM 694 C CA . THR A 1 83 ? -7.523 1.505 -3.827 1.00 95.50 83 THR A CA 1
ATOM 695 C C . THR A 1 83 ? -6.431 0.669 -4.493 1.00 95.50 83 THR A C 1
ATOM 697 O O . THR A 1 83 ? -5.751 1.163 -5.391 1.00 95.50 83 THR A O 1
ATOM 700 N N . VAL A 1 84 ? -6.297 -0.609 -4.126 1.00 95.69 84 VAL A N 1
ATOM 701 C CA . VAL A 1 84 ? -5.365 -1.544 -4.776 1.00 95.69 84 VAL A CA 1
ATOM 702 C C . VAL A 1 84 ? -5.679 -1.680 -6.263 1.00 95.69 84 VAL A C 1
ATOM 704 O O . VAL A 1 84 ? -4.769 -1.611 -7.083 1.00 95.69 84 VAL A O 1
ATOM 707 N N . HIS A 1 85 ? -6.952 -1.783 -6.641 1.00 95.94 85 HIS A N 1
ATOM 708 C CA . HIS A 1 85 ? -7.360 -1.843 -8.042 1.00 95.94 85 HIS A CA 1
ATOM 709 C C . HIS A 1 85 ? -6.962 -0.574 -8.816 1.00 95.94 85 HIS A C 1
ATOM 711 O O . HIS A 1 85 ? -6.478 -0.672 -9.943 1.00 95.94 85 HIS A O 1
ATOM 717 N N . LYS A 1 86 ? -7.108 0.620 -8.219 1.00 96.50 86 LYS A N 1
ATOM 718 C CA . LYS A 1 86 ? -6.623 1.883 -8.810 1.00 96.50 86 LYS A CA 1
ATOM 719 C C . LYS A 1 86 ? -5.094 1.863 -8.989 1.00 96.50 86 LYS A C 1
ATOM 721 O O . LYS A 1 86 ? -4.607 2.276 -10.039 1.00 96.50 86 LYS A O 1
ATOM 726 N N . ILE A 1 87 ? -4.346 1.350 -8.006 1.00 96.31 87 ILE A N 1
ATOM 727 C CA . ILE A 1 87 ? -2.878 1.230 -8.072 1.00 96.31 87 ILE A CA 1
ATOM 728 C C . ILE A 1 87 ? -2.467 0.260 -9.185 1.00 96.31 87 ILE A C 1
ATOM 730 O O . ILE A 1 87 ? -1.753 0.659 -10.095 1.00 96.31 87 ILE A O 1
ATOM 734 N N . VAL A 1 88 ? -2.942 -0.987 -9.153 1.00 95.69 88 VAL A N 1
ATOM 735 C CA . VAL A 1 88 ? -2.525 -2.058 -10.080 1.00 95.69 88 VAL A CA 1
ATOM 736 C C . VAL A 1 88 ? -2.852 -1.732 -11.540 1.00 95.69 88 VAL A C 1
ATOM 738 O O . VAL A 1 88 ? -2.089 -2.097 -12.430 1.00 95.69 88 VAL A O 1
ATOM 741 N N . ASN A 1 89 ? -3.950 -1.016 -11.801 1.00 95.94 89 ASN A N 1
ATOM 742 C CA . ASN A 1 89 ? -4.313 -0.593 -13.159 1.00 95.94 89 ASN A CA 1
ATOM 743 C C . ASN A 1 89 ? -3.606 0.685 -13.627 1.00 95.94 89 ASN A C 1
ATOM 745 O O . ASN A 1 89 ? -3.830 1.129 -14.754 1.00 95.94 89 ASN A O 1
ATOM 749 N N . THR A 1 90 ? -2.772 1.296 -12.787 1.00 96.56 90 THR A N 1
ATOM 750 C CA . THR A 1 90 ? -1.924 2.408 -13.208 1.00 96.56 90 THR A CA 1
ATOM 751 C C . THR A 1 90 ? -0.673 1.836 -13.868 1.00 96.56 90 THR A C 1
ATOM 753 O O . THR A 1 90 ? 0.165 1.218 -13.212 1.00 96.56 90 THR A O 1
ATOM 756 N N . GLU A 1 91 ? -0.557 2.013 -15.185 1.00 94.69 91 GLU A N 1
ATOM 757 C CA . GLU A 1 91 ? 0.601 1.540 -15.945 1.00 94.69 91 GLU A CA 1
ATOM 758 C C . GLU A 1 91 ? 1.904 2.102 -15.362 1.00 94.69 91 GLU A C 1
ATOM 760 O O . GLU A 1 91 ? 1.957 3.253 -14.942 1.00 94.69 91 GLU A O 1
ATOM 765 N N . ASP A 1 92 ? 2.944 1.265 -15.311 1.00 94.44 92 ASP A N 1
ATOM 766 C CA . ASP A 1 92 ? 4.280 1.614 -14.820 1.00 94.44 92 ASP A CA 1
ATOM 767 C C . ASP A 1 92 ? 4.338 2.185 -13.380 1.00 94.44 92 ASP A C 1
ATOM 769 O O . ASP A 1 92 ? 5.389 2.661 -12.947 1.00 94.44 92 ASP A O 1
ATOM 773 N N . ILE A 1 93 ? 3.272 2.040 -12.576 1.00 95.31 93 ILE A N 1
ATOM 774 C CA . ILE A 1 93 ? 3.235 2.504 -11.177 1.00 95.31 93 ILE A CA 1
ATOM 775 C C . ILE A 1 93 ? 4.362 1.918 -10.323 1.00 95.31 93 ILE A C 1
ATOM 777 O O . ILE A 1 93 ? 4.790 2.546 -9.358 1.00 95.31 93 ILE A O 1
ATOM 781 N N . PHE A 1 94 ? 4.894 0.746 -10.692 1.00 93.44 94 PHE A N 1
ATOM 782 C CA . PHE A 1 94 ? 6.017 0.115 -9.998 1.00 93.44 94 PHE A CA 1
ATOM 783 C C . PHE A 1 94 ? 7.254 1.022 -9.912 1.00 93.44 94 PHE A C 1
ATOM 785 O O . PHE A 1 94 ? 8.046 0.874 -8.986 1.00 93.44 94 PHE A O 1
ATOM 792 N N . LYS A 1 95 ? 7.415 1.984 -10.832 1.00 92.69 95 LYS A N 1
ATOM 793 C CA . LYS A 1 95 ? 8.543 2.926 -10.830 1.00 92.69 95 LYS A CA 1
ATOM 794 C C . LYS A 1 95 ? 8.602 3.765 -9.554 1.00 92.69 95 LYS A C 1
ATOM 796 O O . LYS A 1 95 ? 9.695 4.091 -9.105 1.00 92.69 95 LYS A O 1
ATOM 801 N N . CYS A 1 96 ? 7.463 4.054 -8.916 1.00 91.38 96 CYS A N 1
ATOM 802 C CA . CYS A 1 96 ? 7.451 4.827 -7.670 1.00 91.38 96 CYS A CA 1
ATOM 803 C C . CYS A 1 96 ? 8.203 4.135 -6.516 1.00 91.38 96 CYS A C 1
ATOM 805 O O . CYS A 1 96 ? 8.700 4.813 -5.618 1.00 91.38 96 CYS A O 1
ATOM 807 N N . PHE A 1 97 ? 8.352 2.805 -6.559 1.00 90.31 97 PHE A N 1
ATOM 808 C CA . PHE A 1 97 ? 9.126 2.030 -5.584 1.00 90.31 97 PHE A CA 1
ATOM 809 C C . PHE A 1 97 ? 10.630 2.046 -5.878 1.00 90.31 97 PHE A C 1
ATOM 811 O O . PHE A 1 97 ? 11.342 1.136 -5.483 1.00 90.31 97 PHE A O 1
ATOM 818 N N . TYR A 1 98 ? 11.130 3.047 -6.594 1.00 88.88 98 TYR A N 1
ATOM 819 C CA . TYR A 1 98 ? 12.558 3.220 -6.854 1.00 88.88 98 TYR A CA 1
ATOM 820 C C . TYR A 1 98 ? 13.016 4.655 -6.559 1.00 88.88 98 TYR A C 1
ATOM 822 O O . TYR A 1 98 ? 14.112 5.040 -6.937 1.00 88.88 98 TYR A O 1
ATOM 830 N N . LYS A 1 99 ? 12.189 5.449 -5.857 1.00 83.94 99 LYS A N 1
ATOM 831 C CA . LYS A 1 99 ? 12.492 6.844 -5.488 1.00 83.94 99 LYS A CA 1
ATOM 832 C C . LYS A 1 99 ? 13.781 7.006 -4.680 1.00 83.94 99 LYS A C 1
ATOM 834 O O . LYS A 1 99 ? 14.466 8.00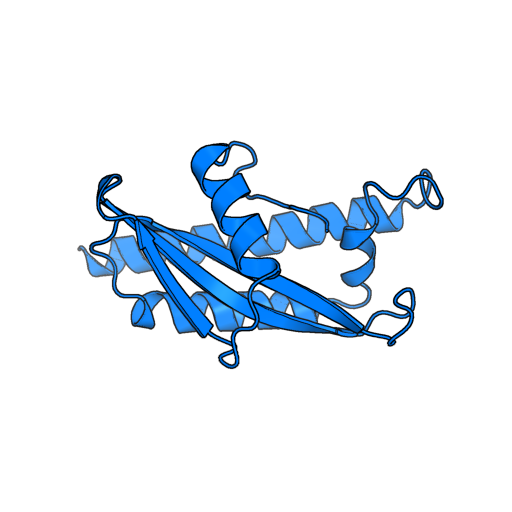3 -4.831 1.00 83.94 99 LYS A O 1
ATOM 839 N N . GLU A 1 100 ? 14.097 6.019 -3.851 1.00 81.25 100 GLU A N 1
ATOM 840 C CA . GLU A 1 100 ? 15.297 5.997 -3.004 1.00 81.25 100 GLU A CA 1
ATOM 841 C C . GLU A 1 100 ? 16.386 5.067 -3.582 1.00 81.25 100 GLU A C 1
ATOM 843 O O . GLU A 1 100 ? 17.238 4.578 -2.843 1.00 81.25 100 GLU A O 1
ATOM 848 N N . ASP A 1 101 ? 16.303 4.711 -4.872 1.00 80.56 101 ASP A N 1
ATOM 849 C CA . ASP A 1 101 ? 17.303 3.876 -5.545 1.00 80.56 101 ASP A CA 1
ATOM 850 C C . ASP A 1 101 ? 18.381 4.761 -6.188 1.00 80.56 101 ASP A C 1
ATOM 852 O O . ASP A 1 101 ? 18.157 5.358 -7.244 1.00 80.56 101 ASP A O 1
ATOM 856 N N . ASP A 1 102 ? 19.569 4.787 -5.574 1.00 71.31 102 ASP A N 1
ATOM 857 C CA . ASP A 1 102 ? 20.746 5.542 -6.032 1.00 71.31 102 ASP A CA 1
ATOM 858 C C . ASP A 1 102 ? 21.115 5.255 -7.503 1.00 71.31 102 ASP A C 1
ATOM 860 O O . ASP A 1 102 ? 21.721 6.080 -8.186 1.00 71.31 102 ASP A O 1
ATOM 864 N N . PHE A 1 103 ? 20.751 4.084 -8.043 1.00 74.75 103 PHE A N 1
ATOM 865 C CA . PHE A 1 103 ? 21.039 3.737 -9.438 1.00 74.75 103 PHE A CA 1
ATOM 866 C C . PHE A 1 103 ? 20.115 4.435 -10.450 1.00 74.75 103 PHE A C 1
ATOM 868 O O . PHE A 1 103 ? 20.299 4.257 -11.659 1.00 74.75 103 PHE A O 1
ATOM 875 N N . ARG A 1 104 ? 19.107 5.188 -9.986 1.00 73.75 104 ARG A N 1
ATOM 876 C CA . ARG A 1 104 ? 18.053 5.799 -10.813 1.00 73.75 104 ARG A CA 1
ATOM 877 C C . ARG A 1 104 ? 17.740 7.256 -10.443 1.00 73.75 104 ARG A C 1
ATOM 879 O O . ARG A 1 104 ? 16.668 7.736 -10.801 1.00 73.75 104 ARG A O 1
ATOM 886 N N . GLU A 1 105 ? 18.677 7.950 -9.789 1.00 57.81 105 GLU A N 1
ATOM 887 C CA . GLU A 1 105 ? 18.523 9.302 -9.205 1.00 57.81 105 GLU A CA 1
ATOM 888 C C . GLU A 1 105 ? 17.959 10.399 -10.140 1.00 57.81 105 GLU A C 1
ATOM 890 O O . GLU A 1 105 ? 17.449 11.396 -9.640 1.00 57.81 105 GLU A O 1
ATOM 895 N N . ASP A 1 106 ? 17.967 10.222 -11.467 1.00 59.50 106 ASP A N 1
ATOM 896 C CA . ASP A 1 106 ? 17.539 11.244 -12.441 1.00 59.50 106 ASP A CA 1
ATOM 897 C C . ASP A 1 106 ? 16.313 10.851 -13.296 1.00 59.50 106 ASP A C 1
ATOM 899 O O . ASP A 1 106 ? 16.015 11.489 -14.314 1.00 59.50 106 ASP A O 1
ATOM 903 N N . ASP A 1 107 ? 15.588 9.791 -12.931 1.00 79.19 107 ASP A N 1
ATOM 904 C CA . ASP A 1 107 ? 14.404 9.376 -13.685 1.00 79.19 107 ASP A CA 1
ATOM 905 C C . ASP A 1 107 ? 13.160 10.175 -13.252 1.00 79.19 107 ASP A C 1
ATOM 907 O O . ASP A 1 107 ? 12.474 9.837 -12.286 1.00 79.19 107 ASP A O 1
ATOM 911 N N . ILE A 1 108 ? 12.842 11.234 -14.010 1.00 87.00 108 ILE A N 1
ATOM 912 C CA . ILE A 1 108 ? 11.652 12.091 -13.817 1.00 87.00 108 ILE A CA 1
ATOM 913 C C . ILE A 1 108 ? 10.360 11.260 -13.724 1.00 87.00 108 ILE A C 1
ATOM 915 O O . ILE A 1 108 ? 9.397 11.670 -13.066 1.00 87.00 108 ILE A O 1
ATOM 919 N N . GLU A 1 109 ? 10.308 10.086 -14.361 1.00 90.19 109 GLU A N 1
ATOM 920 C CA . GLU A 1 109 ? 9.134 9.224 -14.291 1.00 90.19 109 GLU A CA 1
ATOM 921 C C . GLU A 1 109 ? 8.935 8.646 -12.886 1.00 90.19 109 GLU A C 1
ATOM 923 O O . GLU A 1 109 ? 7.791 8.504 -12.459 1.00 90.19 109 GLU A O 1
ATOM 928 N N . ILE A 1 110 ? 10.004 8.366 -12.131 1.00 91.31 110 ILE A N 1
ATOM 929 C CA . ILE A 1 110 ? 9.908 7.868 -10.749 1.00 91.31 110 ILE A CA 1
ATOM 930 C C . ILE A 1 110 ? 9.180 8.885 -9.868 1.00 91.31 110 ILE A C 1
ATOM 932 O O . ILE A 1 110 ? 8.226 8.524 -9.173 1.00 91.31 110 ILE A O 1
ATOM 936 N N . ASP A 1 111 ? 9.570 10.159 -9.942 1.00 89.81 111 ASP A N 1
ATOM 937 C CA . ASP A 1 111 ? 8.920 11.239 -9.196 1.00 89.81 111 ASP A CA 1
ATOM 938 C C . ASP A 1 111 ? 7.472 11.456 -9.639 1.00 89.81 111 ASP A C 1
ATOM 940 O O . ASP A 1 111 ? 6.575 11.616 -8.806 1.00 89.81 111 ASP A O 1
ATOM 944 N N . MET A 1 112 ? 7.216 11.401 -10.947 1.00 93.75 112 MET A N 1
ATOM 945 C CA . MET A 1 112 ? 5.862 11.485 -11.488 1.00 93.75 112 MET A CA 1
ATOM 946 C C . MET A 1 112 ? 4.971 10.359 -10.941 1.00 93.75 112 MET A C 1
ATOM 948 O O . MET A 1 112 ? 3.874 10.630 -10.448 1.00 93.75 112 MET A O 1
ATOM 952 N N . TYR A 1 113 ? 5.426 9.102 -10.988 1.00 94.31 113 TYR A N 1
ATOM 953 C CA . TYR A 1 113 ? 4.657 7.959 -10.486 1.00 94.31 113 TYR A CA 1
ATOM 954 C C . TYR A 1 113 ? 4.521 7.966 -8.964 1.00 94.31 113 TYR A C 1
ATOM 956 O O . TYR A 1 113 ? 3.493 7.534 -8.442 1.00 94.31 113 TYR A O 1
ATOM 964 N N . TYR A 1 114 ? 5.504 8.507 -8.247 1.00 91.75 114 TYR A N 1
ATOM 965 C CA . TYR A 1 114 ? 5.408 8.739 -6.811 1.00 91.75 114 TYR A CA 1
ATOM 966 C C . TYR A 1 114 ? 4.263 9.695 -6.458 1.00 91.75 114 TYR A C 1
ATOM 968 O O . TYR A 1 114 ? 3.426 9.383 -5.607 1.00 91.75 114 TYR A O 1
ATOM 976 N N . GLU A 1 115 ? 4.156 10.822 -7.162 1.00 92.50 115 GLU A N 1
ATOM 977 C CA . GLU A 1 115 ? 3.053 11.766 -6.964 1.00 92.50 115 GLU A CA 1
ATOM 978 C C . GLU A 1 115 ? 1.700 11.191 -7.414 1.00 92.50 115 GLU A C 1
ATOM 980 O O . GLU A 1 115 ? 0.675 11.437 -6.768 1.00 92.50 115 GLU A O 1
ATOM 985 N N . ILE A 1 116 ? 1.675 10.359 -8.464 1.00 95.25 116 ILE A N 1
ATOM 986 C CA . ILE A 1 116 ? 0.469 9.616 -8.864 1.00 95.25 116 ILE A CA 1
ATOM 987 C C . ILE A 1 116 ? 0.015 8.675 -7.741 1.00 95.25 116 ILE A C 1
ATOM 989 O O . ILE A 1 116 ? -1.160 8.714 -7.363 1.00 95.25 116 ILE A O 1
ATOM 993 N N . LEU A 1 117 ? 0.921 7.881 -7.160 1.00 94.56 117 LEU A N 1
ATOM 994 C CA . LEU A 1 117 ? 0.590 6.989 -6.048 1.00 94.56 117 LEU A CA 1
ATOM 995 C C . LEU A 1 117 ? 0.045 7.782 -4.854 1.00 94.56 117 LEU A C 1
ATOM 997 O O . LEU A 1 117 ? -1.019 7.451 -4.328 1.00 94.56 117 LEU A O 1
ATOM 1001 N N . LYS A 1 118 ? 0.716 8.873 -4.461 1.00 92.75 118 LYS A N 1
ATOM 1002 C CA . LYS A 1 118 ? 0.246 9.750 -3.375 1.00 92.75 118 LYS A CA 1
ATOM 1003 C C . LYS A 1 118 ? -1.149 10.297 -3.643 1.00 92.75 118 LYS A C 1
ATOM 1005 O O . LYS A 1 118 ? -1.975 10.339 -2.732 1.00 92.75 118 LYS A O 1
ATOM 1010 N N . LYS A 1 119 ? -1.443 10.687 -4.885 1.00 94.56 119 LYS A N 1
ATOM 1011 C CA . LYS A 1 119 ? -2.774 11.156 -5.281 1.00 94.56 119 LYS A CA 1
ATOM 1012 C C . LYS A 1 119 ? -3.830 10.055 -5.157 1.00 94.56 119 LYS A C 1
ATOM 1014 O O . LYS A 1 119 ? -4.916 10.342 -4.658 1.00 94.56 119 LYS A O 1
ATOM 1019 N N . ILE A 1 120 ? -3.522 8.820 -5.561 1.00 95.31 120 ILE A N 1
ATOM 1020 C CA . ILE A 1 120 ? -4.429 7.671 -5.399 1.00 95.31 120 ILE A CA 1
ATOM 1021 C C . ILE A 1 120 ? -4.733 7.442 -3.914 1.00 95.31 120 ILE A C 1
ATOM 1023 O O . ILE A 1 120 ? -5.903 7.393 -3.536 1.00 95.31 120 ILE A O 1
ATOM 1027 N N . LEU A 1 121 ? -3.697 7.383 -3.070 1.00 93.69 121 LEU A N 1
ATOM 1028 C CA . LEU A 1 121 ? -3.842 7.174 -1.625 1.00 93.69 121 LEU A CA 1
ATOM 1029 C C . LEU A 1 121 ? -4.635 8.300 -0.956 1.00 93.69 121 LEU A C 1
ATOM 1031 O O . LEU A 1 121 ? -5.529 8.038 -0.155 1.00 93.69 121 LEU A O 1
ATOM 1035 N N . ARG A 1 122 ? -4.346 9.556 -1.311 1.00 91.69 122 ARG A N 1
ATOM 1036 C CA . ARG A 1 122 ? -5.049 10.728 -0.781 1.00 91.69 122 ARG A CA 1
ATOM 1037 C C . ARG A 1 122 ? -6.525 10.726 -1.152 1.00 91.69 122 ARG A C 1
ATOM 1039 O O . ARG A 1 122 ? -7.364 10.955 -0.286 1.00 91.69 122 ARG A O 1
ATOM 1046 N N . ASN A 1 123 ? -6.839 10.500 -2.425 1.00 92.81 123 ASN A N 1
ATOM 1047 C CA . ASN A 1 123 ? -8.224 10.474 -2.887 1.00 92.81 123 ASN A CA 1
ATOM 1048 C C . ASN A 1 123 ? -8.994 9.345 -2.211 1.00 92.81 123 ASN A C 1
ATOM 1050 O O . ASN A 1 123 ? -10.068 9.591 -1.676 1.00 92.81 123 ASN A O 1
ATOM 1054 N N . GLY A 1 124 ? -8.400 8.151 -2.154 1.00 91.94 124 GLY A N 1
ATOM 1055 C CA . GLY A 1 124 ? -8.997 7.023 -1.460 1.00 91.94 124 GLY A CA 1
ATOM 1056 C C . GLY A 1 124 ? -9.257 7.314 0.023 1.00 91.94 124 GLY A C 1
ATOM 1057 O O . GLY A 1 124 ? -10.356 7.078 0.511 1.00 91.94 124 GLY A O 1
ATOM 1058 N N . LEU A 1 125 ? -8.277 7.863 0.747 1.00 91.31 125 LEU A N 1
ATOM 1059 C CA . LEU A 1 125 ? -8.461 8.178 2.164 1.00 91.31 125 LEU A CA 1
ATOM 1060 C C . LEU A 1 125 ? -9.577 9.211 2.384 1.00 91.31 125 LEU A C 1
ATOM 1062 O O . LEU A 1 125 ? -10.344 9.082 3.333 1.00 91.31 125 LEU A O 1
ATOM 1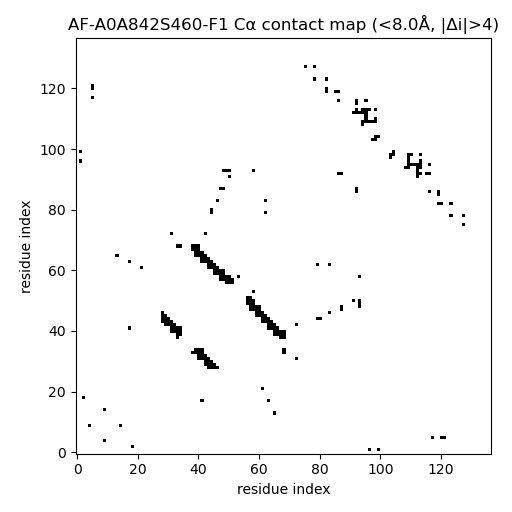066 N N . ASN A 1 126 ? -9.682 10.218 1.514 1.00 90.88 126 ASN A N 1
ATOM 1067 C CA . ASN A 1 126 ? -10.755 11.210 1.590 1.00 90.88 126 ASN A CA 1
ATOM 1068 C C . ASN A 1 126 ? -12.135 10.589 1.327 1.00 90.88 126 ASN A C 1
ATOM 1070 O O . ASN A 1 126 ? -13.073 10.917 2.047 1.00 90.88 126 ASN A O 1
ATOM 1074 N N . GLU A 1 127 ? -12.246 9.698 0.334 1.00 91.31 127 GLU A N 1
ATOM 1075 C CA . GLU A 1 127 ? -13.469 8.927 0.053 1.00 91.31 127 GLU A CA 1
ATOM 1076 C C . GL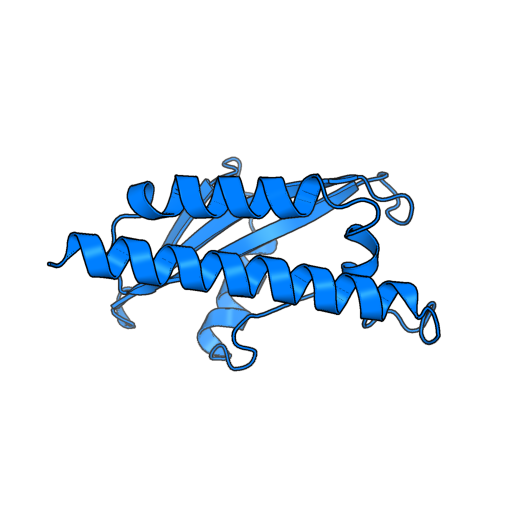U A 1 127 ? -13.883 8.124 1.298 1.00 91.31 127 GLU A C 1
ATOM 1078 O O . GLU A 1 127 ? -14.995 8.284 1.791 1.00 91.31 127 GLU A O 1
ATOM 1083 N N . LEU A 1 128 ? -12.947 7.381 1.902 1.00 91.00 128 LEU A N 1
ATOM 1084 C CA . LEU A 1 128 ? -13.216 6.614 3.120 1.00 91.00 128 LEU A CA 1
ATOM 1085 C C . LEU A 1 128 ? -13.677 7.496 4.291 1.00 91.00 128 LEU A C 1
ATOM 1087 O O . LEU A 1 128 ? -14.585 7.125 5.031 1.00 91.00 128 LEU A O 1
ATOM 1091 N N . ILE A 1 129 ? -13.027 8.642 4.509 1.00 89.88 129 ILE A N 1
ATOM 1092 C CA . ILE A 1 129 ? -13.398 9.559 5.595 1.00 89.88 129 ILE A CA 1
ATOM 1093 C C . ILE A 1 129 ? -14.826 10.076 5.394 1.00 89.88 129 ILE A C 1
ATOM 1095 O O . ILE A 1 129 ? -15.571 10.165 6.371 1.00 89.88 129 ILE A O 1
ATOM 1099 N N . GLN A 1 130 ? -15.204 10.386 4.151 1.00 89.31 130 GLN A N 1
ATOM 1100 C CA . GLN A 1 130 ? -16.553 10.825 3.814 1.00 89.31 130 GLN A CA 1
ATOM 1101 C C . GLN A 1 130 ? -17.580 9.723 4.112 1.00 89.31 130 GLN A C 1
ATOM 1103 O O . GLN A 1 130 ? -18.513 9.963 4.878 1.00 89.31 130 GLN A O 1
ATOM 1108 N N . ASP A 1 131 ? -17.344 8.502 3.627 1.00 87.62 131 ASP A N 1
ATOM 1109 C CA 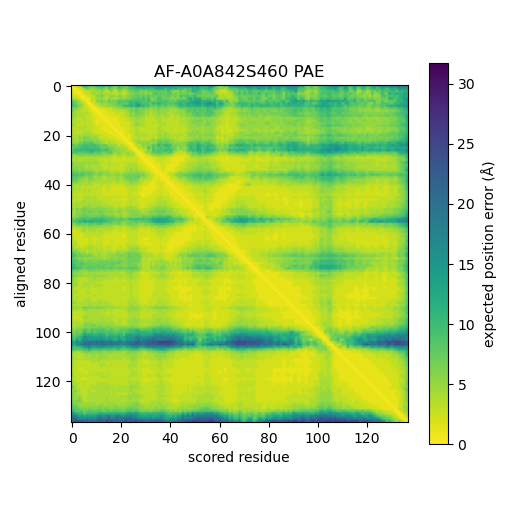. ASP A 1 131 ? -18.245 7.358 3.827 1.00 87.62 131 ASP A CA 1
ATOM 1110 C C . ASP A 1 131 ? -18.455 7.030 5.316 1.00 87.62 131 ASP A C 1
ATOM 1112 O O . ASP A 1 131 ? -19.568 6.735 5.766 1.00 87.62 131 ASP A O 1
ATOM 1116 N N . LEU A 1 132 ? -17.387 7.117 6.117 1.00 85.69 132 LEU A N 1
ATOM 1117 C CA . LEU A 1 132 ? -17.469 6.910 7.563 1.00 85.69 132 LEU A CA 1
ATOM 1118 C C . LEU A 1 132 ? -18.259 8.024 8.261 1.00 85.69 132 LEU A C 1
ATOM 1120 O O . LEU A 1 132 ? -19.002 7.737 9.196 1.00 85.69 132 LEU A O 1
ATOM 1124 N N . SER A 1 133 ? -18.136 9.275 7.807 1.00 84.25 133 SER A N 1
ATOM 1125 C CA . SER A 1 133 ? -18.895 10.396 8.378 1.00 84.25 133 SER A CA 1
ATOM 1126 C C . SER A 1 133 ? -20.392 10.325 8.068 1.00 84.25 133 SER A C 1
ATOM 1128 O O . SER A 1 133 ? -21.213 10.647 8.928 1.00 84.25 133 SER A O 1
ATOM 1130 N N . ASP A 1 134 ? -20.753 9.823 6.886 1.00 79.56 134 ASP A N 1
ATOM 1131 C CA . ASP A 1 134 ? -22.148 9.644 6.479 1.00 79.56 134 ASP A CA 1
ATOM 1132 C C . ASP A 1 134 ? -22.816 8.463 7.210 1.00 79.56 134 ASP A C 1
ATOM 1134 O O . ASP A 1 134 ? -24.034 8.434 7.354 1.00 79.56 134 ASP A O 1
ATOM 1138 N N . THR A 1 135 ? -22.029 7.510 7.723 1.00 68.50 135 THR A N 1
ATOM 1139 C CA . THR A 1 135 ? -22.531 6.353 8.491 1.00 68.50 135 THR A CA 1
ATOM 1140 C C . THR A 1 135 ? -22.822 6.686 9.964 1.00 68.50 135 THR A C 1
ATOM 1142 O O . THR A 1 135 ? -23.635 6.013 10.597 1.00 68.50 135 THR A O 1
ATOM 1145 N N . ASP A 1 136 ? -22.178 7.722 10.511 1.00 59.88 136 ASP A N 1
ATOM 1146 C CA . ASP A 1 136 ? -22.367 8.201 11.891 1.00 59.88 136 ASP A CA 1
ATOM 1147 C C . ASP A 1 136 ? -23.458 9.298 12.015 1.00 59.88 136 ASP A C 1
ATOM 1149 O O . ASP A 1 136 ? -23.704 9.797 13.120 1.00 59.88 136 ASP A O 1
ATOM 1153 N N . SER A 1 137 ? -24.095 9.674 10.896 1.00 50.28 137 SER A N 1
ATOM 1154 C CA . SER A 1 137 ? -25.133 10.717 10.772 1.00 50.28 137 SER A CA 1
ATOM 1155 C C . SER A 1 137 ? -26.555 10.151 10.818 1.00 50.28 137 SER A C 1
ATOM 1157 O O . SER A 1 137 ? -27.417 10.787 11.468 1.00 50.28 137 SER A O 1
#

Foldseek 3Di:
DDDDDVVRPDPPVVSVVVVVVVVDPDPDQWDKDQPPVVQKIKIKGWDWAQAPPDPVSIDIDIDIDIDGNPDDVVLCPVLVVVLVVQQNPPPPLVLLVCCVPPVCVPPPVNVVSVVVNNVSVVVSVVVSVVVVVVVVD

Nearest PDB structures (foldseek):
  8fw5-assembly1_B  TM=6.208E-01  e=1.324E-01  Homo sapiens
  8ae6-assembly1_S  TM=5.134E-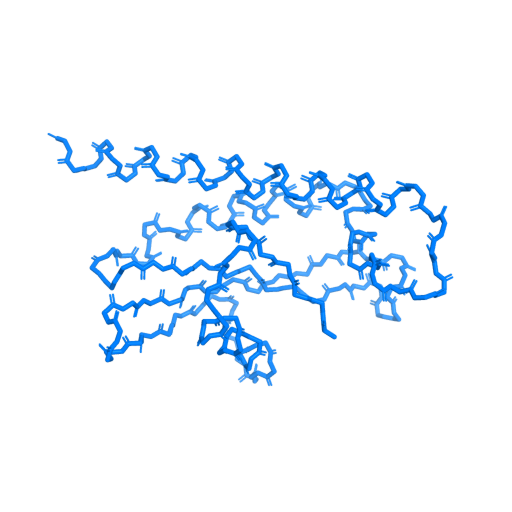01  e=1.446E+00  Saccharomyces cerevisiae
  1d2h-assembly1_C  TM=3.661E-01  e=1.931E-01  Rattus norvegicus
  1d2g-assembly1_A  TM=4.059E-01  e=4.109E-01  Rattus norvegicus
  1cii-assembly1_A  TM=2.966E-01  e=2.713E+00  Escherichia coli

Radius of gyration: 15.5 Å; Cα contacts (8 Å, |Δi|>4): 138; chains: 1; bounding box: 46×29×40 Å